Protein AF-A0A349YPX4-F1 (afdb_monomer_lite)

Foldseek 3Di:
DLVVLCVVQVNPCCPPPVNVVDDLVVVCVVVVHDSVVSVVSSVVVVVVD

Structure (mmCIF, N/CA/C/O backbone):
data_AF-A0A349YPX4-F1
#
_entry.id   AF-A0A349YPX4-F1
#
loop_
_atom_site.group_PDB
_atom_site.id
_atom_site.type_symbol
_atom_site.label_atom_id
_atom_site.label_alt_id
_atom_site.label_comp_id
_atom_site.label_asym_id
_atom_site.label_entity_id
_atom_site.label_seq_id
_atom_site.pdbx_PDB_ins_code
_atom_site.Cartn_x
_atom_site.Cartn_y
_atom_site.Cartn_z
_atom_site.occupancy
_atom_site.B_iso_or_equiv
_atom_site.auth_seq_id
_atom_site.auth_comp_id
_atom_site.auth_asym_id
_atom_site.auth_atom_id
_atom_site.pdbx_PDB_model_num
ATOM 1 N N . ASN A 1 1 ? -0.543 -0.820 14.209 1.00 89.00 1 ASN A N 1
ATOM 2 C CA . ASN A 1 1 ? 0.536 -1.169 13.266 1.00 89.00 1 ASN A CA 1
ATOM 3 C C . ASN A 1 1 ? -0.105 -1.407 11.903 1.00 89.00 1 ASN A C 1
ATOM 5 O O . ASN A 1 1 ? -1.026 -2.214 11.856 1.00 89.00 1 ASN A O 1
ATOM 9 N N . LEU A 1 2 ? 0.306 -0.665 10.869 1.00 93.94 2 LEU A N 1
ATOM 10 C CA . LEU A 1 2 ? -0.270 -0.719 9.512 1.00 93.94 2 LEU A CA 1
ATOM 11 C C . LEU A 1 2 ? 0.599 -1.495 8.515 1.00 93.94 2 LEU A C 1
ATOM 13 O O . LEU A 1 2 ? 0.109 -1.857 7.454 1.00 93.94 2 LEU A O 1
ATOM 17 N N . ILE A 1 3 ? 1.854 -1.794 8.867 1.00 94.50 3 ILE A N 1
ATOM 18 C CA . ILE A 1 3 ? 2.790 -2.494 7.976 1.00 94.50 3 ILE A CA 1
ATOM 19 C C . ILE A 1 3 ? 2.219 -3.813 7.429 1.00 94.50 3 ILE A C 1
ATOM 21 O O . ILE A 1 3 ? 2.344 -4.016 6.227 1.00 94.50 3 ILE A O 1
ATOM 25 N N . PRO A 1 4 ? 1.546 -4.675 8.223 1.00 95.12 4 PRO A N 1
ATOM 26 C CA . PRO A 1 4 ? 0.976 -5.912 7.685 1.00 95.12 4 PRO A CA 1
ATOM 27 C C . PRO A 1 4 ? 0.007 -5.690 6.517 1.00 95.12 4 PRO A C 1
ATOM 29 O O . PRO A 1 4 ? 0.074 -6.424 5.547 1.00 95.12 4 PRO A O 1
ATOM 32 N N . VAL A 1 5 ? -0.809 -4.628 6.555 1.00 95.50 5 VAL A N 1
ATOM 33 C CA . VAL A 1 5 ? -1.764 -4.308 5.476 1.00 95.50 5 VAL A CA 1
ATOM 34 C C . VAL A 1 5 ? -1.035 -4.019 4.1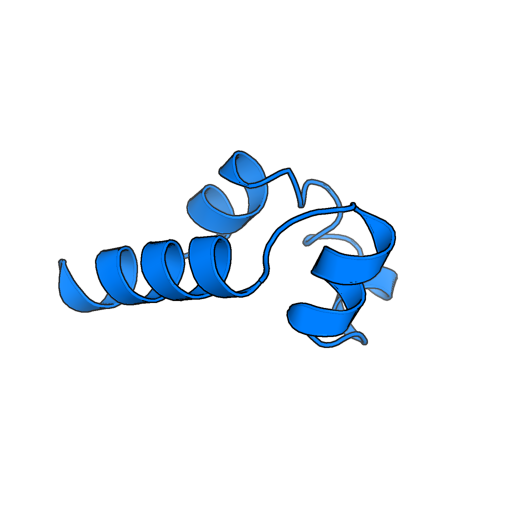63 1.00 95.50 5 VAL A C 1
ATOM 36 O O . VAL A 1 5 ? -1.447 -4.479 3.105 1.00 95.50 5 VAL A O 1
ATOM 39 N N . LEU A 1 6 ? 0.074 -3.280 4.234 1.00 95.00 6 LEU A N 1
ATOM 40 C CA . LEU A 1 6 ? 0.889 -2.952 3.064 1.00 95.00 6 LEU A CA 1
ATOM 41 C C . LEU A 1 6 ? 1.616 -4.191 2.522 1.00 95.00 6 LEU A C 1
ATOM 43 O O . LEU A 1 6 ? 1.687 -4.377 1.310 1.00 95.00 6 LEU A O 1
ATOM 47 N N . LEU A 1 7 ? 2.126 -5.054 3.405 1.00 94.25 7 LEU A N 1
ATOM 48 C CA . LEU A 1 7 ? 2.767 -6.312 3.009 1.00 94.25 7 LEU A CA 1
ATOM 49 C C . LEU A 1 7 ? 1.776 -7.259 2.320 1.00 94.25 7 LEU A C 1
ATOM 51 O O . LEU A 1 7 ? 2.103 -7.810 1.270 1.00 94.25 7 LEU A O 1
ATOM 55 N N . ASP A 1 8 ? 0.563 -7.383 2.863 1.00 94.56 8 ASP A N 1
ATOM 56 C CA . ASP A 1 8 ? -0.516 -8.196 2.291 1.00 94.56 8 ASP A CA 1
ATOM 57 C C . ASP A 1 8 ? -0.960 -7.666 0.915 1.00 94.56 8 ASP A C 1
ATOM 59 O O . ASP A 1 8 ? -1.294 -8.451 0.030 1.00 94.56 8 ASP A O 1
ATOM 63 N N . ALA A 1 9 ? -0.888 -6.347 0.700 1.00 93.69 9 ALA A N 1
ATOM 64 C CA . ALA A 1 9 ? -1.121 -5.708 -0.597 1.00 93.69 9 ALA A CA 1
ATOM 65 C C . ALA A 1 9 ? 0.051 -5.865 -1.590 1.00 93.69 9 ALA A C 1
ATOM 67 O O . ALA A 1 9 ? -0.042 -5.404 -2.721 1.00 93.69 9 ALA A O 1
ATOM 68 N N . GLY A 1 10 ? 1.161 -6.501 -1.198 1.00 90.50 10 GLY A N 1
ATOM 69 C CA . GLY A 1 10 ? 2.318 -6.746 -2.065 1.00 90.50 10 GLY A CA 1
ATOM 70 C C . GLY A 1 10 ? 3.489 -5.772 -1.886 1.00 90.50 10 GLY A C 1
ATOM 71 O O . GLY A 1 10 ? 4.545 -5.997 -2.481 1.00 90.50 10 GLY A O 1
ATOM 72 N N . MET A 1 11 ? 3.382 -4.766 -1.010 1.00 93.62 11 MET A N 1
ATOM 73 C CA . MET A 1 11 ? 4.408 -3.733 -0.777 1.00 93.62 11 MET A CA 1
ATOM 74 C C . MET A 1 11 ? 5.559 -4.215 0.124 1.00 93.62 11 MET A C 1
ATOM 76 O O . MET A 1 11 ? 5.877 -3.615 1.152 1.00 93.62 11 MET A O 1
ATOM 80 N N . HIS A 1 12 ? 6.231 -5.301 -0.259 1.00 91.69 12 HIS A N 1
ATOM 81 C CA . HIS A 1 12 ? 7.330 -5.903 0.514 1.00 91.69 12 HIS A CA 1
ATOM 82 C C . HIS A 1 12 ? 8.545 -4.977 0.668 1.00 91.69 12 HIS A C 1
ATOM 84 O O . HIS A 1 12 ? 9.324 -5.108 1.614 1.00 91.69 12 HIS A O 1
ATOM 90 N N . CYS A 1 13 ? 8.687 -4.008 -0.234 1.00 90.12 13 CYS A N 1
ATOM 91 C CA . CYS A 1 13 ? 9.773 -3.036 -0.227 1.00 90.12 13 CYS A CA 1
ATOM 92 C C . CYS A 1 13 ? 9.551 -1.867 0.747 1.00 90.12 13 CYS A C 1
ATOM 94 O O . CYS A 1 13 ? 10.453 -1.049 0.886 1.00 90.12 13 CYS A O 1
ATOM 96 N N . ILE A 1 14 ? 8.419 -1.791 1.462 1.00 90.56 14 ILE A N 1
ATOM 97 C CA . ILE A 1 14 ? 8.047 -0.642 2.317 1.00 90.56 14 ILE A CA 1
ATOM 98 C C . ILE A 1 14 ? 9.063 -0.316 3.432 1.00 90.56 14 ILE A C 1
ATOM 100 O O . ILE A 1 14 ? 9.130 0.807 3.934 1.00 90.56 14 ILE A O 1
ATOM 104 N N . GLY A 1 15 ? 9.878 -1.297 3.832 1.00 87.38 15 GLY A N 1
ATOM 105 C CA . GLY A 1 15 ? 10.965 -1.112 4.798 1.00 87.38 15 GLY A CA 1
ATOM 106 C C . GLY A 1 15 ? 12.266 -0.555 4.203 1.00 87.38 15 GLY A C 1
ATOM 107 O O . GLY A 1 15 ? 13.178 -0.220 4.957 1.00 87.38 15 GLY A O 1
ATOM 108 N N . CYS A 1 16 ? 12.383 -0.471 2.876 1.00 91.00 16 CYS A N 1
ATOM 109 C CA . CYS A 1 16 ? 13.553 0.071 2.194 1.00 91.00 16 CYS A CA 1
ATOM 110 C C . CYS A 1 16 ? 13.531 1.606 2.264 1.00 91.00 16 CYS A C 1
ATOM 112 O O . CYS A 1 16 ? 12.541 2.201 1.840 1.00 91.00 16 CYS A O 1
ATOM 114 N N . PRO A 1 17 ? 14.610 2.278 2.709 1.00 89.62 17 PRO A N 1
ATOM 115 C CA . PRO A 1 17 ? 14.661 3.742 2.761 1.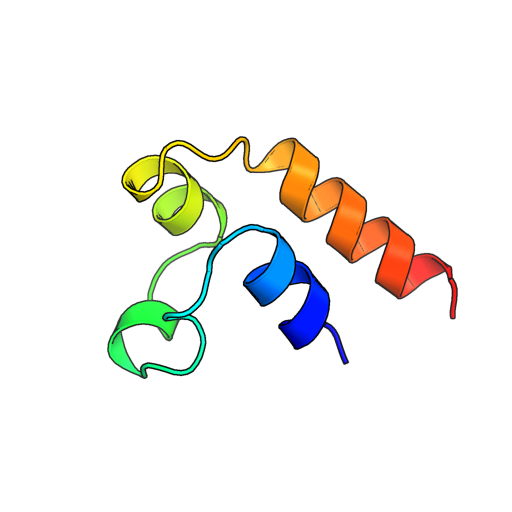00 89.62 17 PRO A CA 1
ATOM 116 C C . PRO A 1 17 ? 14.335 4.420 1.424 1.00 89.62 17 PRO A C 1
ATOM 118 O O . PRO A 1 17 ? 13.743 5.493 1.403 1.00 89.62 17 PRO A O 1
ATOM 121 N N . SER A 1 18 ? 14.684 3.781 0.305 1.00 86.06 18 SER A N 1
ATOM 122 C CA . SER A 1 18 ? 14.406 4.297 -1.038 1.00 86.06 18 SER A CA 1
ATOM 123 C C . SER A 1 18 ? 12.916 4.302 -1.3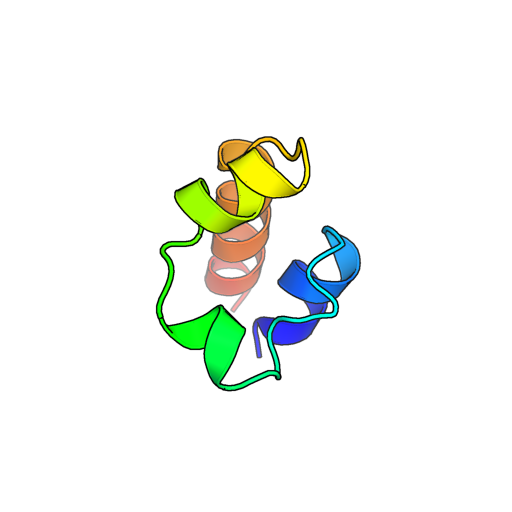93 1.00 86.06 18 SER A C 1
ATOM 125 O O . SER A 1 18 ? 12.503 5.172 -2.146 1.00 86.06 18 SER A O 1
ATOM 127 N N . ALA A 1 19 ? 12.121 3.385 -0.829 1.00 87.12 19 ALA A N 1
ATOM 128 C CA . ALA A 1 19 ? 10.680 3.268 -1.081 1.00 87.12 19 ALA A CA 1
ATOM 129 C C . ALA A 1 19 ? 9.827 4.155 -0.150 1.00 87.12 19 ALA A C 1
ATOM 131 O O . ALA A 1 19 ? 8.605 4.162 -0.227 1.00 87.12 19 ALA A O 1
ATOM 132 N N . GLN A 1 20 ? 10.456 4.885 0.780 1.00 88.12 20 GLN A N 1
ATOM 133 C CA . GLN A 1 20 ? 9.755 5.793 1.699 1.00 88.12 20 GLN A CA 1
ATOM 134 C C . GLN A 1 20 ? 9.611 7.216 1.144 1.00 88.12 20 GLN A C 1
ATOM 136 O O . GLN A 1 20 ? 8.940 8.043 1.756 1.00 88.12 20 GLN A O 1
ATOM 141 N N . GLY A 1 21 ? 10.276 7.517 0.023 1.00 90.88 21 GLY A N 1
ATOM 142 C CA . GLY A 1 21 ? 10.250 8.835 -0.615 1.00 90.88 21 GLY A CA 1
ATOM 143 C C . GLY A 1 21 ? 9.107 9.039 -1.611 1.00 90.88 21 GLY A C 1
ATOM 144 O O . GLY A 1 21 ? 8.941 10.153 -2.100 1.00 90.88 21 GLY A O 1
ATOM 145 N N . GLU A 1 22 ? 8.348 7.990 -1.917 1.00 90.44 22 GLU A N 1
ATOM 146 C CA . GLU A 1 22 ? 7.223 8.000 -2.856 1.00 90.44 22 GLU A CA 1
ATOM 147 C C . GLU A 1 22 ? 5.877 8.027 -2.118 1.00 90.44 22 GLU A C 1
ATOM 149 O O . GLU A 1 22 ? 5.759 7.607 -0.961 1.00 90.44 22 GLU A O 1
ATOM 154 N N . SER A 1 23 ? 4.842 8.542 -2.780 1.00 94.69 23 SER A N 1
ATOM 155 C CA . SER A 1 23 ?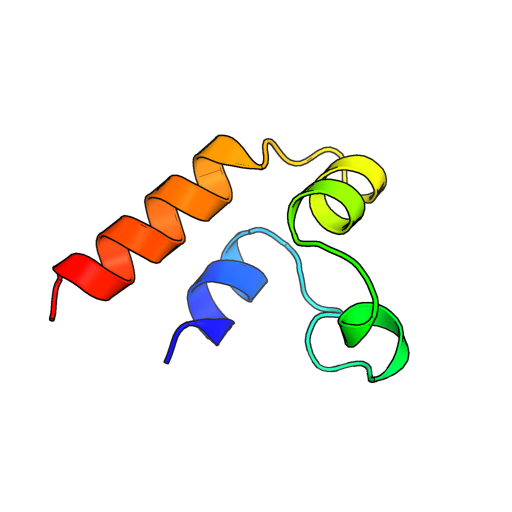 3.469 8.433 -2.292 1.00 94.69 23 SER A CA 1
ATOM 156 C C . SER A 1 23 ? 2.936 7.005 -2.441 1.00 94.69 23 SER A C 1
ATOM 158 O O . SER A 1 23 ? 3.419 6.207 -3.243 1.00 94.69 23 SER A O 1
ATOM 160 N N . LEU A 1 24 ? 1.881 6.685 -1.686 1.00 94.38 24 LEU A N 1
ATOM 161 C CA . LEU A 1 24 ? 1.220 5.383 -1.793 1.00 94.38 24 LEU A CA 1
ATOM 162 C C . LEU A 1 24 ? 0.666 5.135 -3.206 1.00 94.38 24 LEU A C 1
ATOM 164 O O . LEU A 1 24 ? 0.718 4.008 -3.687 1.00 94.38 24 LEU A O 1
ATOM 168 N N . GLU A 1 25 ? 0.160 6.179 -3.866 1.00 96.31 25 GLU A N 1
ATOM 169 C CA . GLU A 1 25 ? -0.353 6.106 -5.237 1.00 96.31 25 GLU A CA 1
ATOM 170 C C . GLU A 1 25 ? 0.762 5.811 -6.244 1.00 96.31 25 GLU A C 1
ATOM 172 O O . GLU A 1 25 ? 0.611 4.906 -7.061 1.00 96.31 25 GLU A O 1
ATOM 177 N N . GLU A 1 26 ? 1.901 6.506 -6.145 1.00 94.75 26 GLU A N 1
ATOM 178 C CA . GLU A 1 26 ? 3.072 6.247 -6.992 1.00 94.75 26 GLU A CA 1
ATOM 179 C C . GLU A 1 26 ? 3.548 4.804 -6.863 1.00 94.75 26 GLU A C 1
ATOM 181 O O . GLU A 1 26 ? 3.662 4.121 -7.882 1.00 94.75 26 GLU A O 1
ATOM 186 N N . ALA A 1 27 ? 3.699 4.307 -5.633 1.00 93.12 27 ALA A N 1
ATOM 187 C CA . ALA A 1 27 ? 4.066 2.917 -5.387 1.00 93.12 27 ALA A CA 1
ATOM 188 C C . ALA A 1 27 ? 3.051 1.943 -6.010 1.00 93.12 27 ALA A C 1
ATOM 190 O O . ALA A 1 27 ? 3.422 0.999 -6.711 1.00 93.12 27 ALA A O 1
ATOM 191 N N . CYS A 1 28 ? 1.751 2.183 -5.814 1.00 94.88 28 CYS A N 1
ATOM 192 C CA . CYS A 1 28 ? 0.696 1.342 -6.383 1.00 94.88 28 CYS A CA 1
ATOM 193 C C . CYS A 1 28 ? 0.742 1.307 -7.919 1.00 94.88 28 CYS A C 1
ATOM 195 O O . CYS A 1 28 ? 0.590 0.230 -8.501 1.00 94.88 28 CYS A O 1
ATOM 197 N N . MET A 1 29 ? 1.046 2.432 -8.578 1.00 94.38 29 MET A N 1
ATOM 198 C CA . MET A 1 29 ? 1.186 2.491 -10.037 1.00 94.38 29 MET A CA 1
ATOM 199 C C . MET A 1 29 ? 2.318 1.597 -10.565 1.00 94.38 29 MET A C 1
ATOM 201 O O . MET A 1 29 ? 2.119 0.909 -11.567 1.00 94.38 29 MET A O 1
ATOM 205 N N . VAL A 1 30 ? 3.486 1.559 -9.907 1.00 91.50 30 VAL A N 1
ATOM 206 C CA . VAL A 1 30 ? 4.629 0.731 -10.363 1.00 91.50 30 VAL A CA 1
ATOM 207 C C . VAL A 1 30 ? 4.343 -0.766 -10.213 1.00 91.50 30 VAL A C 1
ATOM 209 O O . VAL A 1 30 ? 4.855 -1.589 -10.973 1.00 91.50 30 VAL A O 1
ATOM 212 N N . HIS A 1 31 ? 3.506 -1.116 -9.238 1.00 88.81 31 HIS A N 1
ATOM 213 C CA . HIS A 1 31 ? 3.167 -2.490 -8.890 1.00 88.81 31 HIS A CA 1
ATOM 214 C C . HIS A 1 31 ? 1.835 -2.976 -9.492 1.00 88.81 31 HIS A C 1
ATOM 216 O O . HIS A 1 31 ? 1.489 -4.144 -9.317 1.00 88.81 31 HIS A O 1
ATOM 222 N N . GLY A 1 32 ? 1.105 -2.122 -10.223 1.00 94.06 32 GLY A N 1
ATOM 223 C CA . GLY A 1 32 ? -0.180 -2.469 -10.841 1.00 94.06 32 GLY A CA 1
ATOM 224 C C . GLY A 1 32 ? -1.293 -2.754 -9.827 1.00 94.06 32 GLY A C 1
ATOM 225 O O . GLY A 1 32 ? -2.157 -3.589 -10.086 1.00 94.06 32 GLY A O 1
ATOM 226 N N . ILE A 1 33 ? -1.243 -2.095 -8.669 1.00 95.25 33 ILE A N 1
ATOM 227 C CA . ILE A 1 33 ? -2.198 -2.241 -7.566 1.00 95.25 33 ILE A CA 1
ATOM 228 C C . ILE A 1 33 ? -3.188 -1.072 -7.613 1.00 95.25 33 ILE A C 1
ATOM 230 O O . ILE A 1 33 ? -2.791 0.061 -7.886 1.00 95.25 33 ILE A O 1
ATOM 234 N N . ASP A 1 34 ? -4.469 -1.319 -7.328 1.00 96.69 34 ASP A N 1
ATOM 235 C CA . ASP A 1 34 ? -5.432 -0.231 -7.136 1.00 96.69 34 ASP A CA 1
ATOM 236 C C . ASP A 1 34 ? -5.191 0.434 -5.775 1.00 96.69 34 ASP A C 1
ATOM 238 O O . ASP A 1 34 ? -5.394 -0.162 -4.714 1.00 96.69 34 ASP A O 1
ATOM 242 N N . VAL A 1 35 ? -4.755 1.695 -5.802 1.00 97.25 35 VAL A N 1
ATOM 243 C CA . VAL A 1 35 ? -4.485 2.480 -4.592 1.00 97.25 35 VAL A CA 1
ATOM 244 C C . VAL A 1 35 ? -5.718 2.601 -3.693 1.00 97.25 35 VAL A C 1
ATOM 246 O O . VAL A 1 35 ? -5.575 2.652 -2.469 1.00 97.25 35 VAL A O 1
ATOM 249 N N . ASN A 1 36 ? -6.927 2.603 -4.264 1.00 98.12 36 ASN A N 1
ATOM 250 C CA . ASN A 1 36 ? -8.159 2.747 -3.492 1.00 98.12 36 ASN A CA 1
ATOM 251 C C . ASN A 1 36 ? -8.402 1.521 -2.607 1.00 98.12 36 ASN A C 1
ATOM 253 O O . ASN A 1 36 ? -8.724 1.683 -1.431 1.00 98.12 36 ASN A O 1
ATOM 257 N N . GLU A 1 37 ? -8.145 0.311 -3.115 1.00 97.25 37 GLU A N 1
ATOM 258 C CA . GLU A 1 37 ? -8.265 -0.923 -2.327 1.00 97.25 37 GLU A CA 1
ATOM 259 C C . GLU A 1 37 ? -7.306 -0.918 -1.124 1.00 97.25 37 GLU A C 1
ATOM 261 O O . GLU A 1 37 ? -7.673 -1.314 -0.012 1.00 97.25 37 GLU A O 1
ATOM 266 N N . VAL A 1 38 ? -6.083 -0.409 -1.313 1.00 96.75 38 VAL A N 1
ATOM 267 C CA . VAL A 1 38 ? -5.084 -0.304 -0.237 1.00 96.75 38 VAL A CA 1
ATOM 268 C C . VAL A 1 38 ? -5.494 0.744 0.799 1.00 96.75 38 VAL A C 1
ATOM 270 O O . VAL A 1 38 ? -5.40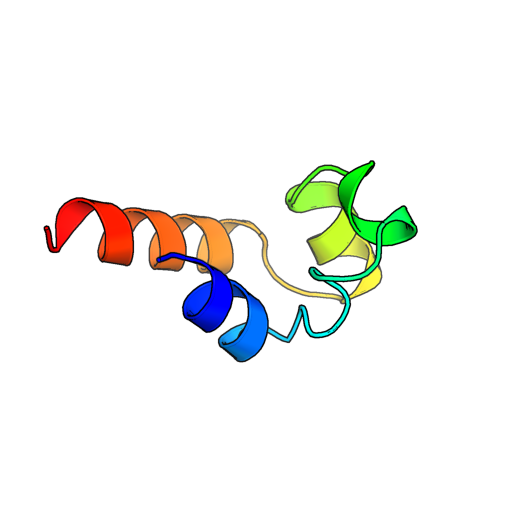5 0.493 2.004 1.00 96.75 38 VAL A O 1
ATOM 273 N N . VAL A 1 39 ? -5.963 1.912 0.354 1.00 97.75 39 VAL A N 1
ATOM 274 C CA . VAL A 1 39 ? -6.456 2.982 1.236 1.00 97.75 39 VAL A CA 1
ATOM 275 C C . VAL A 1 39 ? -7.646 2.498 2.065 1.00 97.75 39 VAL A C 1
ATOM 277 O O . VAL A 1 39 ? -7.673 2.720 3.279 1.00 97.75 39 VAL A O 1
ATOM 280 N N . ASP A 1 40 ? -8.584 1.777 1.457 1.00 97.81 40 ASP A N 1
ATOM 281 C CA . ASP A 1 40 ? -9.744 1.214 2.147 1.00 97.81 40 ASP A CA 1
ATOM 282 C C . ASP A 1 40 ? -9.338 0.176 3.200 1.00 97.81 40 ASP A C 1
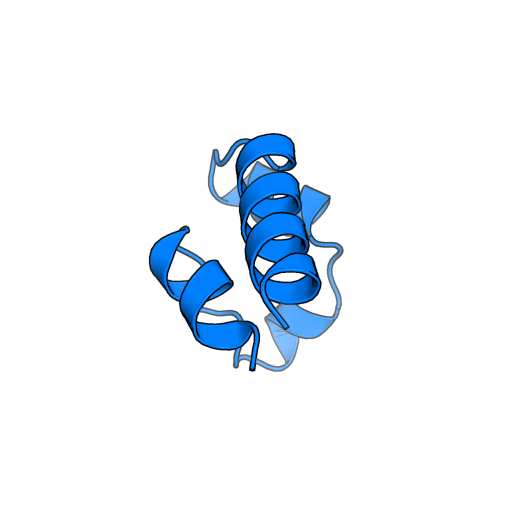ATOM 284 O O . ASP A 1 40 ? -9.851 0.197 4.327 1.00 97.81 40 ASP A O 1
ATOM 288 N N . ALA A 1 41 ? -8.364 -0.687 2.896 1.00 96.50 41 ALA A N 1
ATOM 289 C CA . ALA A 1 41 ? -7.828 -1.651 3.855 1.00 96.50 41 ALA A CA 1
ATOM 290 C C . ALA A 1 41 ? -7.115 -0.963 5.038 1.00 96.50 41 ALA A C 1
ATOM 292 O O . ALA A 1 41 ? -7.300 -1.350 6.200 1.00 96.50 41 ALA A O 1
ATOM 293 N N . LEU A 1 42 ? -6.334 0.090 4.768 1.00 97.00 42 LEU A N 1
ATOM 294 C CA . LEU A 1 42 ? -5.665 0.893 5.797 1.00 97.00 42 LEU A CA 1
ATOM 295 C C . LEU A 1 42 ? -6.677 1.599 6.702 1.00 97.00 42 LEU A C 1
ATOM 297 O O . LEU A 1 42 ? -6.566 1.514 7.929 1.00 97.00 42 LEU A O 1
ATOM 301 N N . ASN A 1 43 ? -7.680 2.250 6.111 1.00 97.50 43 ASN A N 1
ATOM 302 C CA . ASN A 1 43 ? -8.743 2.933 6.842 1.00 97.50 43 ASN A CA 1
ATOM 303 C C . ASN A 1 43 ? -9.557 1.946 7.679 1.00 97.50 43 ASN A C 1
ATOM 305 O O . ASN A 1 43 ? -9.759 2.183 8.867 1.00 97.50 43 ASN A O 1
ATOM 309 N N . SER A 1 44 ? -9.916 0.788 7.120 1.00 96.62 44 SER A N 1
ATOM 310 C CA . SER A 1 44 ? -10.591 -0.284 7.862 1.00 96.62 44 SER A CA 1
ATOM 311 C C . SER A 1 44 ? -9.778 -0.724 9.083 1.00 96.62 44 SER A C 1
ATOM 313 O O . SER A 1 44 ? -10.325 -0.870 10.177 1.00 96.62 44 SER A O 1
ATOM 315 N N . LYS A 1 45 ? -8.452 -0.871 8.945 1.00 96.06 45 LYS A N 1
ATOM 316 C CA . LYS A 1 45 ? -7.564 -1.226 10.063 1.00 96.06 45 LYS A CA 1
ATOM 317 C C . LYS A 1 45 ? -7.438 -0.114 11.109 1.00 96.06 45 LYS A C 1
ATOM 319 O O . LYS A 1 45 ? -7.269 -0.419 12.291 1.00 96.06 45 LYS A O 1
ATOM 324 N N . LEU A 1 46 ? -7.474 1.149 10.687 1.00 95.62 46 LEU A N 1
ATOM 325 C CA . LEU A 1 46 ? -7.449 2.314 11.573 1.00 95.62 46 LEU A CA 1
ATOM 326 C C . LEU A 1 46 ? -8.763 2.484 12.340 1.00 95.62 46 LEU A C 1
ATOM 328 O O . LEU A 1 46 ? -8.716 2.824 13.519 1.00 95.62 46 LEU A O 1
ATOM 332 N N . SER A 1 47 ? -9.898 2.233 11.685 1.00 94.62 47 SER A N 1
ATOM 333 C CA . SER A 1 47 ? -11.243 2.330 12.259 1.00 94.62 47 SER A CA 1
ATOM 334 C C . SER A 1 47 ? -11.621 1.131 13.126 1.00 94.62 47 SER A C 1
ATOM 336 O O . SER A 1 47 ? -12.433 1.282 14.028 1.00 94.62 47 SER A O 1
ATOM 338 N N . ALA A 1 48 ? -11.014 -0.038 12.911 1.00 85.31 48 ALA A N 1
ATOM 339 C CA . ALA A 1 48 ? -11.165 -1.215 13.773 1.00 85.31 48 ALA A CA 1
ATOM 340 C C . ALA A 1 48 ? -10.395 -1.106 15.112 1.00 85.31 48 ALA A C 1
ATOM 342 O O . ALA A 1 48 ? -10.090 -2.129 15.731 1.00 85.31 48 ALA A O 1
ATOM 343 N N . LYS A 1 49 ? -10.029 0.117 15.520 1.00 55.50 49 LYS A N 1
ATOM 344 C CA . LYS A 1 49 ? -9.407 0.435 16.810 1.00 55.50 49 LYS A CA 1
ATOM 345 C C . LYS A 1 49 ? -10.437 0.617 17.912 1.00 55.50 49 LYS A C 1
ATOM 347 O O . LYS A 1 49 ? -11.441 1.315 17.663 1.00 55.50 49 LYS A O 1
#

Sequence (49 aa):
NLIPVLLDAGMHCIGCPSAQGESLEEACMVHGIDVNEVVDALNSKLSAK

Secondary structure (DSSP, 8-state):
--HHHHHHTT-GGGGSGGGGSS-HHHHHHHHT--HHHHHHHHHHHHHT-

Radius of gyration: 10.56 Å; chains: 1; bounding box: 26×17×28 Å

pLDDT: mean 92.68, std 6.31, range [55.5, 98.12]